Protein AF-A0ABD0Z722-F1 (afdb_monomer_lite)

Foldseek 3Di:
DDPPDPDDDDDDPPDDDPVPDDDDDQDFDAPDPPFQKGKFCWKDKDPDIGCHRIDIDGDDPPDPDDDDDLVVVVVVCVVQVWDDDPPRDTDRPDGPPIDMDTHDDRDDD

pLDDT: mean 88.98, std 9.25, range [50.78, 97.44]

Secondary structure (DSSP, 8-state):
--TT-SS-----SSS--GGG-SSPPPP---SSTTTTEEEE-EEEETTEEESTT-EEEE--TT-SS----HHHHHHHHHHTTPEE-TTS-EE-SS-----EEEE------

Structure (mmCIF, N/CA/C/O backbone):
data_AF-A0ABD0Z722-F1
#
_entry.id   AF-A0ABD0Z722-F1
#
loop_
_atom_site.group_PDB
_atom_site.id
_atom_site.type_symbol
_atom_site.label_atom_id
_atom_site.label_alt_id
_atom_site.label_comp_id
_atom_site.label_asym_id
_atom_site.label_entity_id
_atom_site.label_seq_id
_atom_site.pdbx_PDB_ins_code
_atom_site.Cartn_x
_atom_site.Cartn_y
_atom_site.Cartn_z
_atom_site.occupancy
_atom_site.B_iso_or_equiv
_atom_site.auth_seq_id
_atom_site.auth_comp_id
_atom_site.auth_asym_id
_atom_site.auth_atom_id
_atom_site.pdbx_PDB_model_num
ATOM 1 N N . ARG A 1 1 ? 17.487 2.266 -6.912 1.00 63.28 1 ARG A N 1
ATOM 2 C CA . ARG A 1 1 ? 17.327 1.495 -8.171 1.00 63.28 1 ARG A CA 1
ATOM 3 C C . ARG A 1 1 ? 18.717 1.166 -8.691 1.00 63.28 1 ARG A C 1
ATOM 5 O O . ARG A 1 1 ? 19.545 2.070 -8.689 1.00 63.28 1 ARG A O 1
ATOM 12 N N . ASN A 1 2 ? 18.982 -0.089 -9.052 1.00 71.62 2 ASN A N 1
ATOM 13 C CA . ASN A 1 2 ? 20.295 -0.532 -9.519 1.00 71.62 2 ASN A CA 1
ATOM 14 C C . ASN A 1 2 ? 20.271 -0.681 -11.053 1.00 71.62 2 ASN A C 1
ATOM 16 O O . ASN A 1 2 ? 19.649 -1.616 -11.542 1.00 71.62 2 ASN A O 1
ATOM 20 N N . PRO A 1 3 ? 20.891 0.227 -11.827 1.00 74.31 3 PRO A N 1
ATOM 21 C CA . PRO A 1 3 ? 20.904 0.132 -13.289 1.00 74.31 3 PRO A CA 1
ATOM 22 C C . PRO A 1 3 ? 21.761 -1.030 -13.817 1.00 74.31 3 PRO A C 1
ATOM 24 O O . PRO A 1 3 ? 21.699 -1.328 -15.004 1.00 7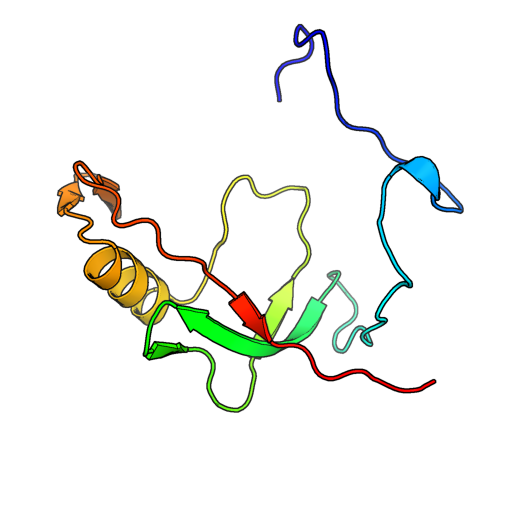4.31 3 PRO A O 1
ATOM 27 N N . SER A 1 4 ? 22.550 -1.676 -12.954 1.00 84.62 4 SER A N 1
ATOM 28 C CA . SER A 1 4 ? 23.401 -2.818 -13.302 1.00 84.62 4 SER A CA 1
ATOM 29 C C . SER A 1 4 ? 22.743 -4.174 -13.024 1.00 84.62 4 SER A C 1
ATOM 31 O O . SER A 1 4 ? 23.387 -5.203 -13.219 1.00 84.62 4 SER A O 1
ATOM 33 N N . ASP A 1 5 ? 21.504 -4.194 -12.521 1.00 84.44 5 ASP A N 1
ATOM 34 C CA . ASP A 1 5 ? 20.779 -5.437 -12.251 1.00 84.44 5 ASP A CA 1
ATOM 35 C C . ASP A 1 5 ? 20.389 -6.108 -13.582 1.00 84.44 5 ASP A C 1
ATOM 37 O O . ASP A 1 5 ? 19.769 -5.452 -14.425 1.00 84.44 5 ASP A O 1
ATOM 41 N N . PRO A 1 6 ? 20.722 -7.394 -13.811 1.00 82.12 6 PRO A N 1
ATOM 42 C CA . PRO A 1 6 ? 20.390 -8.074 -15.065 1.00 82.12 6 PRO A CA 1
ATOM 43 C C . PRO A 1 6 ? 18.878 -8.227 -15.288 1.00 82.12 6 PRO A C 1
ATOM 45 O O . PRO A 1 6 ? 18.454 -8.485 -16.413 1.00 82.12 6 PRO A O 1
ATOM 48 N N . VAL A 1 7 ? 18.065 -8.067 -14.237 1.00 83.44 7 VAL A N 1
ATOM 49 C CA . VAL A 1 7 ? 16.600 -8.091 -14.290 1.00 83.44 7 VAL A CA 1
ATOM 50 C C . VAL A 1 7 ? 16.067 -6.761 -13.755 1.00 83.44 7 VAL A C 1
ATOM 52 O O . VAL A 1 7 ? 16.155 -6.478 -12.563 1.00 83.44 7 VAL A O 1
ATOM 55 N N . GLY A 1 8 ? 15.527 -5.932 -14.650 1.00 87.69 8 GLY A N 1
ATOM 56 C CA . GLY A 1 8 ? 14.924 -4.639 -14.317 1.00 87.69 8 GLY A CA 1
ATOM 57 C C . GLY A 1 8 ? 13.401 -4.691 -14.153 1.00 87.69 8 GLY A C 1
ATOM 58 O O . GLY A 1 8 ? 12.770 -5.734 -14.307 1.00 87.69 8 GLY A O 1
ATOM 59 N N . GLY A 1 9 ? 12.812 -3.527 -13.866 1.00 88.62 9 GLY A N 1
ATOM 60 C CA . GLY A 1 9 ? 11.368 -3.300 -13.983 1.00 88.62 9 GLY A CA 1
ATOM 61 C C . GLY A 1 9 ? 11.000 -2.698 -15.342 1.00 88.62 9 GLY A C 1
ATOM 62 O O . GLY A 1 9 ? 11.854 -2.132 -16.025 1.00 88.62 9 GLY A O 1
ATOM 63 N N . GLU A 1 10 ? 9.723 -2.776 -15.708 1.00 91.69 10 GLU A N 1
ATOM 64 C CA . GLU A 1 10 ? 9.183 -2.237 -16.959 1.00 91.69 10 GLU A CA 1
ATOM 65 C C . GLU A 1 10 ? 8.075 -1.212 -16.681 1.00 91.69 10 GLU A C 1
ATOM 67 O O . GLU A 1 10 ? 7.375 -1.287 -15.670 1.00 91.69 10 GLU A O 1
ATOM 72 N N . ILE A 1 11 ? 7.917 -0.250 -17.590 1.00 94.00 11 ILE A N 1
ATOM 73 C CA . ILE A 1 11 ? 6.747 0.623 -17.662 1.00 94.00 11 ILE A CA 1
ATOM 74 C C . ILE A 1 11 ? 6.138 0.508 -19.059 1.00 94.00 11 ILE A C 1
ATOM 76 O O . ILE A 1 11 ? 6.808 0.767 -20.058 1.00 94.00 11 ILE A O 1
ATOM 80 N N . ILE A 1 12 ? 4.861 0.134 -19.121 1.00 95.75 12 ILE A N 1
ATOM 81 C CA . ILE A 1 12 ? 4.101 0.035 -20.368 1.00 95.75 12 ILE A CA 1
ATOM 82 C C . ILE A 1 12 ? 3.157 1.230 -20.436 1.00 95.75 12 ILE A C 1
ATOM 84 O O . ILE A 1 12 ? 2.291 1.412 -19.581 1.00 95.75 12 ILE A O 1
ATOM 88 N N . PHE A 1 13 ? 3.311 2.055 -21.466 1.00 97.44 13 PHE A N 1
ATOM 89 C CA . PHE A 1 13 ? 2.392 3.156 -21.723 1.00 97.44 13 PHE A CA 1
ATOM 90 C C . PHE A 1 13 ? 1.277 2.693 -22.664 1.00 97.44 13 PHE A C 1
ATOM 92 O O . PHE A 1 13 ? 1.549 2.207 -23.758 1.00 97.44 13 PHE A O 1
ATOM 99 N N . GLY A 1 14 ? 0.019 2.878 -22.252 1.00 97.06 14 GLY A N 1
ATOM 100 C CA . GLY A 1 14 ? -1.158 2.613 -23.090 1.00 97.06 14 GLY A CA 1
ATOM 101 C C . GLY A 1 14 ? -1.735 1.194 -23.017 1.00 97.06 14 GLY A C 1
ATOM 102 O O . GLY A 1 14 ? -2.670 0.901 -23.755 1.00 97.06 14 GLY A O 1
ATOM 103 N N . GLY A 1 15 ? -1.234 0.327 -22.134 1.00 96.12 15 GLY A N 1
ATOM 104 C CA . GLY A 1 15 ? -1.746 -1.037 -21.989 1.00 96.12 15 GLY A CA 1
ATOM 105 C C . GLY A 1 15 ? -1.138 -1.797 -20.814 1.00 96.12 15 GLY A C 1
ATOM 106 O O . GLY A 1 15 ? -0.525 -1.203 -19.928 1.00 96.12 15 GLY A O 1
ATOM 107 N N . SER A 1 16 ? -1.317 -3.115 -20.827 1.00 96.62 16 SER A N 1
ATOM 108 C CA . SER A 1 16 ? -0.695 -4.075 -19.913 1.00 96.62 16 SER A CA 1
ATOM 109 C C . SER A 1 16 ? -0.222 -5.302 -20.696 1.00 96.62 16 SER A C 1
ATOM 111 O O . SER A 1 16 ? -0.701 -5.550 -21.803 1.00 96.62 16 SER A O 1
ATOM 113 N N . ASP A 1 17 ? 0.712 -6.060 -20.124 1.00 96.25 17 ASP A N 1
ATOM 114 C CA . ASP A 1 17 ? 1.177 -7.341 -20.663 1.00 96.25 17 ASP A CA 1
ATOM 115 C C . ASP A 1 17 ? 0.494 -8.498 -19.900 1.00 96.25 17 ASP A C 1
ATOM 117 O O . ASP A 1 17 ? 0.775 -8.671 -18.707 1.00 96.25 17 ASP A O 1
ATOM 121 N N . PRO A 1 18 ? -0.418 -9.267 -20.535 1.00 96.25 18 PRO A N 1
ATOM 122 C CA . PRO A 1 18 ? -1.090 -10.419 -19.927 1.00 96.25 18 PRO A CA 1
ATOM 123 C C . PRO A 1 18 ? -0.154 -11.503 -19.395 1.00 96.25 18 PRO A C 1
ATOM 125 O O . PRO A 1 18 ? -0.532 -12.217 -18.471 1.00 96.25 18 PRO A O 1
ATOM 128 N N . ASP A 1 19 ? 1.079 -11.589 -19.897 1.00 96.38 19 ASP A N 1
ATOM 129 C CA . ASP A 1 19 ? 2.057 -12.568 -19.419 1.00 96.38 19 ASP A CA 1
ATOM 130 C C . ASP A 1 19 ? 2.653 -12.184 -18.046 1.00 96.38 19 ASP A C 1
ATOM 132 O O . ASP A 1 19 ? 3.421 -12.949 -17.455 1.00 96.38 19 ASP A O 1
ATOM 136 N N . LYS A 1 20 ? 2.321 -10.994 -17.513 1.00 94.88 20 LYS A N 1
ATOM 137 C CA . LYS A 1 20 ? 2.840 -10.459 -16.237 1.00 94.88 20 LYS A CA 1
ATOM 138 C C . LYS A 1 20 ? 1.854 -10.520 -15.072 1.00 94.88 20 LYS A C 1
ATOM 140 O O . LYS A 1 20 ? 2.196 -10.060 -13.982 1.00 94.88 20 LYS A O 1
ATOM 145 N N . TYR A 1 21 ? 0.654 -11.065 -15.261 1.00 94.81 21 TYR A N 1
ATOM 146 C CA . TYR A 1 21 ? -0.332 -11.208 -14.190 1.00 94.81 21 TYR A CA 1
ATOM 147 C C . TYR A 1 21 ? -1.158 -12.489 -14.325 1.00 94.81 21 TYR A C 1
ATOM 149 O O . TYR A 1 21 ? -1.178 -13.142 -15.362 1.00 94.81 21 TYR A O 1
ATOM 157 N N . VAL A 1 22 ? -1.826 -12.867 -13.235 1.00 96.25 22 VAL A N 1
ATOM 158 C CA . VAL A 1 22 ? -2.733 -14.019 -13.182 1.00 96.25 22 VAL A CA 1
ATOM 159 C C . VAL A 1 22 ? -4.128 -13.518 -12.835 1.00 96.25 22 VAL A C 1
ATOM 161 O O . VAL A 1 22 ? -4.282 -12.730 -11.903 1.00 96.25 22 VAL A O 1
ATOM 164 N N . GLY A 1 23 ? -5.137 -14.018 -13.548 1.00 94.19 23 GLY A N 1
ATOM 165 C CA . GLY A 1 23 ? -6.532 -13.621 -13.359 1.00 94.19 23 GLY A CA 1
ATOM 166 C C . GLY A 1 23 ? -6.863 -12.261 -13.976 1.00 94.19 23 GLY A C 1
ATOM 167 O O . GLY A 1 23 ? -6.070 -11.689 -14.722 1.00 94.19 23 GLY A O 1
ATOM 168 N N . ASP A 1 24 ? -8.057 -11.764 -13.666 1.00 93.00 24 ASP A N 1
ATOM 169 C CA . ASP A 1 24 ? -8.556 -10.489 -14.176 1.00 93.00 24 ASP A CA 1
ATOM 170 C C . ASP A 1 24 ? -8.199 -9.320 -13.250 1.00 93.00 24 ASP A C 1
ATOM 172 O O . ASP A 1 24 ? -7.997 -9.472 -12.041 1.00 93.00 24 ASP A O 1
ATOM 176 N N . PHE A 1 25 ? -8.172 -8.111 -13.811 1.00 91.94 25 PHE A N 1
ATOM 177 C CA . PHE A 1 25 ? -7.977 -6.899 -13.022 1.00 91.94 25 PHE A CA 1
ATOM 178 C C . PHE A 1 25 ? -9.208 -6.566 -12.179 1.00 91.94 25 PHE A C 1
ATOM 180 O O . PHE A 1 25 ? -10.312 -6.377 -12.690 1.00 91.94 25 PHE A O 1
ATOM 187 N N . THR A 1 26 ? -8.975 -6.388 -10.879 1.00 90.88 26 THR A N 1
ATOM 188 C CA . THR A 1 26 ? -9.922 -5.726 -9.979 1.00 90.88 26 THR A CA 1
ATOM 189 C C . THR A 1 26 ? -9.687 -4.222 -10.049 1.00 90.88 26 THR A C 1
ATOM 191 O O . THR A 1 26 ? -8.585 -3.746 -9.780 1.00 90.88 26 THR A O 1
ATOM 194 N N . TYR A 1 27 ? -10.717 -3.468 -10.428 1.00 91.31 27 TYR A N 1
ATOM 195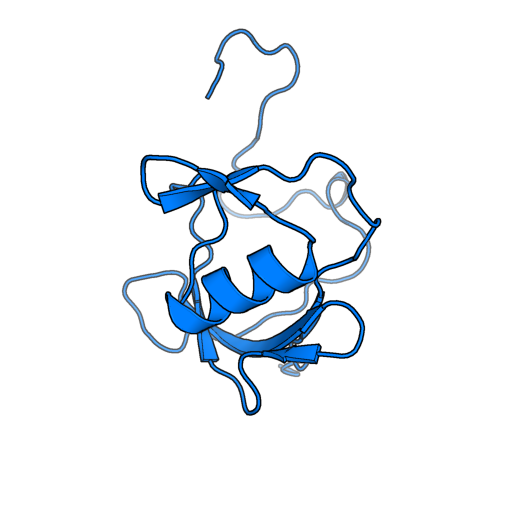 C CA . TYR A 1 27 ? -10.642 -2.013 -10.529 1.00 91.31 27 TYR A CA 1
ATOM 196 C C . TYR A 1 27 ? -11.215 -1.353 -9.281 1.00 91.31 27 TYR A C 1
ATOM 198 O O . TYR A 1 27 ? -12.249 -1.778 -8.775 1.00 91.31 27 TYR A O 1
ATOM 206 N N . VAL A 1 28 ? -10.566 -0.273 -8.848 1.00 92.44 28 VAL A N 1
ATOM 207 C CA . VAL A 1 28 ? -11.016 0.596 -7.756 1.00 92.44 28 VAL A CA 1
ATOM 208 C C . VAL A 1 28 ? -11.053 2.045 -8.241 1.00 92.44 28 VAL A C 1
ATOM 210 O O . VAL A 1 28 ? -10.204 2.439 -9.051 1.00 92.44 28 VAL A O 1
ATOM 213 N N . PRO A 1 29 ? -12.042 2.848 -7.816 1.00 94.12 29 PRO A N 1
ATOM 214 C CA . PRO A 1 29 ? -12.119 4.241 -8.221 1.00 94.12 29 PRO A CA 1
ATOM 215 C C . PRO A 1 29 ? -11.034 5.072 -7.532 1.00 94.12 29 PRO A C 1
ATOM 217 O O . PRO A 1 29 ? -10.734 4.876 -6.358 1.00 94.12 29 PRO A O 1
ATOM 220 N N . VAL A 1 30 ? -10.507 6.062 -8.254 1.00 94.88 30 VAL A N 1
ATOM 221 C CA . VAL A 1 30 ? -9.718 7.136 -7.643 1.00 94.88 30 VAL A CA 1
ATOM 222 C C . VAL A 1 30 ? -10.682 8.116 -6.975 1.00 94.88 30 VA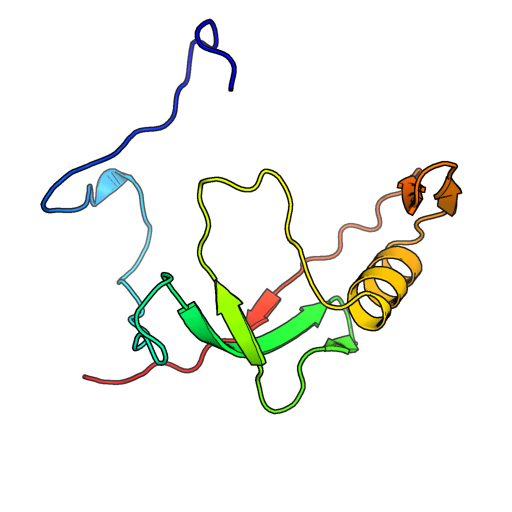L A C 1
ATOM 224 O O . VAL A 1 30 ? -11.458 8.778 -7.668 1.00 94.88 30 VAL A O 1
ATOM 227 N N . ASP A 1 31 ? -10.639 8.217 -5.650 1.00 92.94 31 ASP A N 1
ATOM 228 C CA . ASP A 1 31 ? -11.523 9.090 -4.858 1.00 92.94 31 ASP A CA 1
ATOM 229 C C . ASP A 1 31 ? -11.050 10.549 -4.822 1.00 92.94 31 ASP A C 1
ATOM 231 O O . ASP A 1 31 ? -11.867 11.473 -4.873 1.00 92.94 31 ASP A O 1
ATOM 235 N N . LYS A 1 32 ? -9.733 10.777 -4.805 1.00 93.94 32 LYS A N 1
ATOM 236 C CA . LYS A 1 32 ? -9.125 12.107 -4.773 1.00 93.94 32 LYS A CA 1
ATOM 237 C C . LYS A 1 32 ? -8.056 12.267 -5.847 1.00 93.94 32 LYS A C 1
ATOM 239 O O . LYS A 1 32 ? -6.945 11.750 -5.763 1.00 93.94 32 LYS A O 1
ATOM 244 N N . LYS A 1 33 ? -8.373 13.091 -6.848 1.00 92.56 33 LYS A N 1
ATOM 245 C CA . LYS A 1 33 ? -7.441 13.440 -7.928 1.00 92.56 33 LYS A CA 1
ATOM 246 C C . LYS A 1 33 ? -6.254 14.243 -7.386 1.00 92.56 33 LYS A C 1
ATOM 248 O O . LYS A 1 33 ? -6.435 15.248 -6.702 1.00 92.56 33 LYS A O 1
ATOM 253 N N . GLY A 1 34 ? -5.050 13.804 -7.739 1.00 94.06 34 GLY A N 1
ATOM 254 C CA . GLY A 1 34 ? -3.771 14.392 -7.327 1.00 94.06 34 GLY A CA 1
ATOM 255 C C . GLY A 1 34 ? -2.717 13.310 -7.103 1.00 94.06 34 GLY A C 1
ATOM 256 O O . GLY A 1 34 ? -1.584 13.457 -7.546 1.00 94.06 34 GLY A O 1
ATOM 257 N N . TYR A 1 35 ? -3.142 12.188 -6.524 1.00 94.31 35 TYR A N 1
ATOM 258 C CA . TYR A 1 35 ? -2.382 10.945 -6.426 1.00 94.31 35 TYR A CA 1
ATOM 259 C C . TYR A 1 35 ? -3.190 9.795 -7.036 1.00 94.31 35 TYR A C 1
ATOM 261 O O . TYR A 1 35 ? -4.388 9.939 -7.290 1.00 94.31 35 TYR A O 1
ATOM 269 N N . TRP A 1 36 ? -2.552 8.639 -7.230 1.00 96.25 36 TRP A N 1
ATOM 270 C CA . TRP A 1 36 ? -3.250 7.363 -7.424 1.00 96.25 36 TRP A CA 1
ATOM 271 C C . TRP A 1 36 ? -3.803 6.875 -6.080 1.00 96.25 36 TRP A C 1
ATOM 273 O O . TRP A 1 36 ? -3.371 5.849 -5.555 1.00 96.25 36 TRP A O 1
ATOM 283 N N . GLN A 1 37 ? -4.684 7.690 -5.496 1.00 97.06 37 GLN A N 1
ATOM 284 C CA . GLN A 1 37 ? -5.323 7.459 -4.207 1.00 97.06 37 GLN A CA 1
ATOM 285 C C . GLN A 1 37 ? -6.627 6.687 -4.398 1.00 97.06 37 GLN A C 1
ATOM 287 O O . GLN A 1 37 ? -7.373 6.975 -5.336 1.00 97.06 37 GLN A O 1
ATOM 292 N N . PHE A 1 38 ? -6.882 5.717 -3.530 1.00 95.31 38 PHE A N 1
ATOM 293 C CA . PHE A 1 38 ? -8.103 4.924 -3.523 1.00 95.31 38 PHE A CA 1
ATOM 294 C C . PHE A 1 38 ? -8.445 4.457 -2.106 1.00 95.31 38 PHE A C 1
ATOM 296 O O . PHE A 1 38 ? -7.563 4.238 -1.268 1.00 95.31 38 PHE A O 1
ATOM 303 N N . ARG A 1 39 ? -9.737 4.230 -1.870 1.00 94.69 39 ARG A N 1
ATOM 304 C CA . ARG A 1 39 ? -10.243 3.631 -0.641 1.00 94.69 39 ARG A CA 1
ATOM 305 C C . ARG A 1 39 ? -9.965 2.130 -0.597 1.00 94.69 39 ARG A C 1
ATOM 307 O O . ARG A 1 39 ? -10.460 1.372 -1.432 1.00 94.69 39 ARG A O 1
ATOM 314 N N . MET A 1 40 ? -9.242 1.717 0.436 1.00 94.50 40 MET A N 1
ATOM 315 C CA . MET A 1 40 ? -9.028 0.331 0.840 1.00 94.50 40 MET A CA 1
ATOM 316 C C . MET A 1 40 ? -9.982 -0.026 1.986 1.00 94.50 40 MET A C 1
ATOM 318 O O . MET A 1 40 ? -10.253 0.816 2.841 1.00 94.50 40 MET A O 1
ATOM 322 N N . ASP A 1 41 ? -10.465 -1.267 2.047 1.00 94.12 41 ASP A N 1
ATOM 323 C CA . ASP A 1 41 ? -11.448 -1.678 3.064 1.00 94.12 41 ASP A CA 1
ATOM 324 C C . ASP A 1 41 ? -10.819 -2.047 4.410 1.00 94.12 41 ASP A C 1
ATOM 326 O O . ASP A 1 41 ? -11.503 -2.081 5.433 1.00 94.12 41 ASP A O 1
ATOM 330 N N . GLY A 1 42 ? -9.522 -2.355 4.412 1.00 94.12 42 GLY A N 1
ATOM 331 C CA . GLY A 1 42 ? -8.798 -2.756 5.610 1.00 94.12 42 GLY A CA 1
ATOM 332 C C . GLY A 1 42 ? -7.469 -3.438 5.314 1.00 94.12 42 GLY A C 1
ATOM 333 O O . GLY A 1 42 ? -7.114 -3.711 4.166 1.00 94.12 42 GLY A O 1
ATOM 334 N N . LEU A 1 43 ? -6.735 -3.728 6.382 1.00 94.00 43 LEU A N 1
ATOM 335 C CA . LEU A 1 43 ? -5.457 -4.428 6.348 1.00 94.00 43 LEU A CA 1
ATOM 336 C C . LEU A 1 43 ? -5.454 -5.503 7.429 1.00 94.00 43 LEU A C 1
ATOM 338 O O . LEU A 1 43 ? -5.777 -5.236 8.581 1.00 94.00 43 LEU A O 1
ATOM 342 N N . ASN A 1 44 ? -5.085 -6.728 7.076 1.00 92.38 44 ASN A N 1
ATOM 343 C CA . ASN A 1 44 ? -5.077 -7.858 7.994 1.00 92.38 44 ASN A CA 1
ATOM 344 C C . ASN A 1 44 ? -3.673 -8.437 8.114 1.00 92.38 44 ASN A C 1
ATOM 346 O O . ASN A 1 44 ? -3.008 -8.698 7.113 1.00 92.38 44 ASN A O 1
ATOM 350 N N . ILE A 1 45 ? -3.247 -8.681 9.347 1.00 90.81 45 ILE A N 1
ATOM 351 C CA . ILE A 1 45 ? -2.008 -9.385 9.662 1.00 90.81 45 ILE A CA 1
ATOM 352 C C . ILE A 1 45 ? -2.281 -10.351 10.812 1.00 90.81 45 ILE A C 1
ATOM 354 O O . ILE A 1 45 ? -2.717 -9.958 11.897 1.00 90.81 45 ILE A O 1
ATOM 358 N N . GLN A 1 46 ? -2.052 -11.641 10.562 1.00 84.31 46 GLN A N 1
ATOM 359 C CA . GLN A 1 46 ? -2.464 -12.725 11.460 1.00 84.31 46 GLN A CA 1
ATOM 360 C C . GLN A 1 46 ? -3.953 -12.606 11.858 1.00 84.31 46 GLN A C 1
ATOM 362 O O . GLN A 1 46 ? -4.834 -12.702 11.009 1.00 84.31 46 GLN A O 1
ATOM 367 N N . THR A 1 47 ? -4.236 -12.403 13.147 1.00 85.06 47 THR A N 1
ATOM 368 C CA . THR A 1 47 ? -5.580 -12.272 13.725 1.00 85.06 47 THR A CA 1
ATOM 369 C C . THR A 1 47 ? -5.995 -10.820 13.965 1.00 85.06 47 THR A C 1
ATOM 371 O O . THR A 1 47 ? -7.067 -10.581 14.522 1.00 85.06 47 THR A O 1
ATOM 374 N N . LYS A 1 48 ? -5.162 -9.841 13.584 1.00 91.25 48 LYS A N 1
ATOM 375 C CA . LYS A 1 48 ? -5.454 -8.419 13.769 1.00 91.25 48 LYS A CA 1
ATOM 376 C C . LYS A 1 48 ? -5.837 -7.742 12.462 1.00 91.25 48 LYS A C 1
ATOM 378 O O . LYS A 1 48 ? -5.181 -7.910 11.435 1.00 91.25 48 LYS A O 1
ATOM 383 N N . THR A 1 49 ? -6.866 -6.914 12.569 1.00 93.00 49 THR A N 1
ATOM 384 C CA . THR A 1 49 ? -7.345 -6.032 11.510 1.00 93.00 49 THR A CA 1
ATOM 385 C C . THR A 1 49 ? -7.003 -4.591 11.865 1.00 93.00 49 THR A C 1
ATOM 387 O O . THR A 1 49 ? -7.282 -4.122 12.969 1.00 93.00 49 THR A O 1
ATOM 390 N N . PHE A 1 50 ? -6.418 -3.907 10.899 1.00 93.44 50 PHE A N 1
ATOM 391 C CA . PHE A 1 50 ? -6.078 -2.494 10.872 1.00 93.44 50 PHE A CA 1
ATOM 392 C C . PHE A 1 50 ? -6.948 -1.799 9.835 1.00 93.44 50 PHE A C 1
ATOM 394 O O . PHE A 1 50 ? -7.500 -2.467 8.953 1.00 93.44 50 PHE A O 1
ATOM 401 N N . CYS A 1 51 ? -7.073 -0.471 9.930 1.00 91.69 51 CYS A N 1
ATOM 402 C CA . CYS A 1 51 ? -7.912 0.283 8.998 1.00 91.69 51 CYS A CA 1
ATOM 403 C C . CYS A 1 51 ? -9.343 -0.312 8.935 1.00 91.69 51 CYS A C 1
ATOM 405 O O . CYS A 1 51 ? -9.949 -0.480 7.881 1.00 91.69 51 CYS A O 1
ATOM 407 N N . LYS A 1 52 ? -9.880 -0.706 10.102 1.00 86.50 52 LYS A N 1
ATOM 408 C CA . LYS A 1 52 ? -11.238 -1.251 10.199 1.00 86.50 52 LYS A CA 1
ATOM 409 C C . LYS A 1 52 ? -12.216 -0.166 9.749 1.00 86.50 52 LYS A C 1
ATOM 411 O O . LYS A 1 52 ? -12.105 0.968 10.200 1.00 86.50 52 LYS A O 1
ATOM 416 N N . ASP A 1 53 ? -13.137 -0.535 8.864 1.00 89.06 53 ASP A N 1
ATOM 417 C CA . ASP A 1 53 ? -14.086 0.356 8.176 1.00 89.06 53 ASP A CA 1
ATOM 418 C C . ASP A 1 53 ? -13.493 1.140 6.990 1.00 89.06 53 ASP A C 1
ATOM 420 O O . ASP A 1 53 ? -14.206 1.904 6.336 1.00 89.06 53 ASP A O 1
ATOM 424 N N . GLY A 1 54 ? -12.230 0.889 6.648 1.00 92.50 54 GLY A N 1
ATOM 425 C CA . GLY A 1 54 ? -11.554 1.391 5.460 1.00 92.50 54 GLY A CA 1
ATOM 426 C C . GLY A 1 54 ? -10.799 2.707 5.649 1.00 92.50 54 GLY A C 1
ATOM 427 O O . GLY A 1 54 ? -11.084 3.511 6.536 1.00 92.50 54 GLY A O 1
ATOM 428 N N . CYS A 1 55 ? -9.825 2.933 4.776 1.00 95.12 55 CYS A N 1
ATOM 429 C CA . CYS A 1 55 ? -8.896 4.060 4.806 1.00 95.12 55 CYS A CA 1
ATOM 430 C C . CYS A 1 55 ? -8.391 4.383 3.398 1.00 95.12 55 CYS A C 1
ATOM 432 O O . CYS A 1 55 ? -8.601 3.631 2.448 1.00 95.12 55 CYS A O 1
ATOM 434 N N . GLU A 1 56 ? -7.714 5.519 3.277 1.00 95.19 56 GLU A N 1
ATOM 435 C CA . GLU A 1 56 ? -7.107 5.968 2.028 1.00 95.19 56 GLU A CA 1
ATOM 436 C C . GLU A 1 56 ? -5.732 5.321 1.841 1.00 95.19 56 GLU A C 1
ATOM 438 O O . GLU A 1 56 ? -4.901 5.335 2.752 1.00 95.19 56 GLU A O 1
ATOM 443 N N . ALA A 1 57 ? -5.476 4.799 0.646 1.00 95.62 57 ALA A N 1
ATOM 444 C CA . ALA A 1 57 ? -4.189 4.255 0.235 1.00 95.62 57 ALA A CA 1
ATOM 445 C C . ALA A 1 57 ? -3.721 4.929 -1.058 1.00 95.62 57 ALA A C 1
ATOM 447 O O . ALA A 1 57 ? -4.532 5.412 -1.845 1.00 95.62 57 ALA A O 1
ATOM 448 N N . ILE A 1 58 ? -2.406 4.969 -1.286 1.00 96.81 58 ILE A N 1
ATOM 449 C CA . ILE A 1 58 ? -1.810 5.518 -2.510 1.00 96.81 58 ILE A CA 1
ATOM 450 C C . ILE A 1 58 ? -0.909 4.458 -3.142 1.00 96.81 58 ILE A C 1
ATOM 452 O O . ILE A 1 58 ? -0.021 3.920 -2.482 1.00 96.81 58 ILE A O 1
ATOM 456 N N . ALA A 1 59 ? -1.097 4.200 -4.436 1.00 95.69 59 ALA A N 1
ATOM 457 C CA . ALA A 1 59 ? -0.147 3.423 -5.229 1.00 95.69 59 ALA A CA 1
ATOM 458 C C . ALA A 1 59 ? 1.021 4.323 -5.678 1.00 95.69 59 ALA A C 1
ATOM 460 O O . ALA A 1 59 ? 0.914 5.049 -6.669 1.00 95.69 59 ALA A O 1
ATOM 461 N N . ASP A 1 60 ? 2.136 4.291 -4.941 1.00 96.06 60 ASP A N 1
ATOM 462 C CA . ASP A 1 60 ? 3.288 5.177 -5.156 1.00 96.06 60 ASP A CA 1
ATOM 463 C C . ASP A 1 60 ? 4.570 4.417 -5.540 1.00 96.06 60 ASP A C 1
ATOM 465 O O . ASP A 1 60 ? 5.316 3.924 -4.697 1.00 96.06 60 ASP A O 1
ATOM 469 N N . THR A 1 61 ? 4.876 4.383 -6.840 1.00 94.31 61 THR A N 1
ATOM 470 C CA . THR A 1 61 ? 6.120 3.784 -7.374 1.00 94.31 61 THR A CA 1
ATOM 471 C C . THR A 1 61 ? 7.406 4.544 -6.993 1.00 94.31 61 THR A C 1
ATOM 473 O O . THR A 1 61 ? 8.513 4.085 -7.310 1.00 94.31 61 THR A O 1
ATOM 476 N N . GLY A 1 62 ? 7.273 5.722 -6.369 1.00 92.94 62 GLY A N 1
ATOM 477 C CA . GLY A 1 62 ? 8.365 6.567 -5.891 1.00 92.94 62 GLY A CA 1
ATOM 478 C C . GLY A 1 62 ? 8.843 6.241 -4.473 1.00 92.94 62 GLY A C 1
ATOM 479 O O . GLY A 1 62 ? 9.951 6.642 -4.113 1.00 92.94 62 GLY A O 1
ATOM 480 N N . THR A 1 63 ? 8.065 5.483 -3.695 1.00 93.12 63 THR A N 1
ATOM 481 C CA . THR A 1 63 ? 8.392 5.113 -2.313 1.00 93.12 63 THR A CA 1
ATOM 482 C C . THR A 1 63 ? 8.891 3.665 -2.234 1.00 93.12 63 THR A C 1
ATOM 484 O O . THR A 1 63 ? 8.298 2.752 -2.801 1.00 93.12 63 THR A O 1
ATOM 487 N N . SER A 1 64 ? 10.002 3.436 -1.523 1.00 91.19 64 SER A N 1
ATOM 488 C CA . SER A 1 64 ? 10.624 2.104 -1.402 1.00 91.19 64 SER A CA 1
ATOM 489 C C . SER A 1 64 ? 9.920 1.160 -0.418 1.00 91.19 64 SER A C 1
ATOM 491 O O . SER A 1 64 ? 10.057 -0.053 -0.543 1.00 91.19 64 SER A O 1
ATOM 493 N N . LEU A 1 65 ? 9.233 1.704 0.592 1.00 93.19 65 LEU A N 1
ATOM 494 C CA . LEU A 1 65 ? 8.595 0.963 1.688 1.00 93.19 65 LEU A CA 1
ATOM 495 C C . LEU A 1 65 ? 7.077 1.187 1.697 1.00 93.19 65 LEU A C 1
ATOM 497 O O . LEU A 1 65 ? 6.577 2.147 1.119 1.00 93.19 65 LEU A O 1
ATOM 501 N N . ILE A 1 66 ? 6.344 0.342 2.422 1.00 93.25 66 ILE A N 1
ATOM 502 C CA . ILE A 1 66 ? 4.947 0.630 2.766 1.00 93.25 66 ILE A CA 1
ATOM 503 C C . ILE A 1 66 ? 4.945 1.630 3.924 1.00 93.25 66 ILE A C 1
ATOM 505 O O . ILE A 1 66 ? 5.514 1.361 4.982 1.00 93.25 66 ILE A O 1
ATOM 509 N N . ALA A 1 67 ? 4.306 2.779 3.719 1.00 93.12 67 ALA A N 1
ATOM 510 C CA . ALA A 1 67 ? 4.137 3.811 4.734 1.00 93.12 67 ALA A CA 1
ATOM 511 C C . ALA A 1 67 ? 2.692 3.837 5.247 1.00 93.12 67 ALA A C 1
ATOM 513 O O . ALA A 1 67 ? 1.754 3.552 4.505 1.00 93.12 67 ALA A O 1
ATOM 514 N N . GLY A 1 68 ? 2.513 4.208 6.513 1.00 93.62 68 GLY A N 1
ATOM 515 C CA . GLY A 1 68 ? 1.201 4.301 7.146 1.00 93.62 68 GLY A CA 1
ATOM 516 C C . GLY A 1 68 ? 1.232 5.130 8.432 1.00 93.62 68 GLY A C 1
ATOM 517 O O . GLY A 1 68 ? 2.291 5.642 8.810 1.00 93.62 68 GLY A O 1
ATOM 518 N N . PRO A 1 69 ? 0.082 5.280 9.112 1.00 93.31 69 PRO A N 1
ATOM 519 C CA . PRO A 1 69 ? -0.006 5.990 10.384 1.00 93.31 69 PRO A CA 1
ATOM 520 C C . PRO A 1 69 ? 0.950 5.410 11.433 1.00 93.31 69 PRO A C 1
ATOM 522 O O . PRO A 1 69 ? 1.081 4.193 11.557 1.00 93.31 69 PRO A O 1
ATOM 525 N N . ILE A 1 70 ? 1.592 6.288 12.212 1.00 91.69 70 ILE A N 1
ATOM 526 C CA . ILE A 1 70 ? 2.643 5.922 13.180 1.00 91.69 70 ILE A CA 1
ATOM 527 C C . ILE A 1 70 ? 2.177 4.818 14.138 1.00 91.69 70 ILE A C 1
ATOM 529 O O . ILE A 1 70 ? 2.905 3.848 14.349 1.00 91.69 70 ILE A O 1
ATOM 533 N N . ASP A 1 71 ? 0.966 4.940 14.684 1.00 92.06 71 ASP A N 1
ATOM 534 C CA . ASP A 1 71 ? 0.438 3.989 15.667 1.00 92.06 71 ASP A CA 1
ATOM 535 C C . ASP A 1 71 ? 0.182 2.601 15.059 1.00 92.06 71 ASP A C 1
ATOM 537 O O . ASP A 1 71 ? 0.487 1.581 15.682 1.00 92.06 71 ASP A O 1
ATOM 541 N N . GLU A 1 72 ? -0.314 2.547 13.819 1.00 92.25 72 GLU A N 1
ATOM 542 C CA . GLU A 1 72 ? -0.544 1.287 13.107 1.00 92.25 72 GLU A CA 1
ATOM 543 C C . GLU A 1 72 ? 0.780 0.623 12.721 1.00 92.25 72 GLU A C 1
ATOM 545 O O . GLU A 1 72 ? 0.978 -0.556 13.008 1.00 92.25 72 GLU A O 1
ATOM 550 N N . VAL A 1 73 ? 1.725 1.383 12.156 1.00 92.44 73 VAL A N 1
ATOM 551 C CA . VAL A 1 73 ? 3.059 0.879 11.784 1.00 92.44 73 VAL A CA 1
ATOM 552 C C . VAL A 1 73 ? 3.809 0.361 13.009 1.00 92.44 73 VAL A C 1
ATOM 554 O O . VAL A 1 73 ? 4.435 -0.699 12.951 1.00 92.44 73 VAL A O 1
ATOM 557 N N . LYS A 1 74 ? 3.725 1.066 14.142 1.00 92.12 74 LYS A N 1
ATOM 558 C CA . LYS A 1 74 ? 4.299 0.605 15.408 1.00 92.12 74 LYS A CA 1
ATOM 559 C C . LYS A 1 74 ? 3.676 -0.721 15.844 1.00 92.12 74 LYS A C 1
ATOM 561 O O . LYS A 1 74 ? 4.408 -1.669 16.115 1.00 92.12 74 LYS A O 1
ATOM 566 N N . SER A 1 75 ? 2.346 -0.811 15.854 1.00 92.19 75 SER A N 1
ATOM 567 C CA . SER A 1 75 ? 1.656 -2.039 16.255 1.00 92.19 75 SER A CA 1
ATOM 568 C C . SER A 1 75 ? 1.965 -3.215 15.320 1.00 92.19 75 SER A C 1
ATOM 570 O O . SER A 1 75 ? 2.143 -4.337 15.790 1.00 92.19 75 SER A O 1
ATOM 572 N N . ILE A 1 76 ? 2.083 -2.970 14.012 1.00 91.75 76 ILE A N 1
ATOM 573 C CA . ILE A 1 76 ? 2.482 -3.981 13.024 1.00 91.75 76 ILE A CA 1
ATOM 574 C C . ILE A 1 76 ? 3.906 -4.474 13.300 1.00 91.75 76 ILE A C 1
ATOM 576 O O . ILE A 1 76 ? 4.126 -5.682 13.361 1.00 91.75 76 ILE A O 1
ATOM 580 N N . ASN A 1 77 ? 4.866 -3.574 13.520 1.00 91.44 77 ASN A N 1
ATOM 581 C CA . ASN A 1 77 ? 6.242 -3.970 13.827 1.00 91.44 77 ASN A CA 1
ATOM 582 C C . ASN A 1 77 ? 6.334 -4.781 15.127 1.00 91.44 77 ASN A C 1
ATOM 584 O O . ASN A 1 77 ? 7.037 -5.788 15.168 1.00 91.44 77 ASN A O 1
ATOM 588 N N . GLU A 1 78 ? 5.581 -4.409 16.164 1.00 89.69 78 GLU A N 1
ATOM 589 C CA . GLU A 1 78 ? 5.494 -5.181 17.410 1.00 89.69 78 GLU A CA 1
ATOM 590 C C . GLU A 1 78 ? 4.915 -6.589 17.176 1.00 89.69 78 GLU A C 1
ATOM 592 O O . GLU A 1 78 ? 5.449 -7.570 17.693 1.00 89.69 78 GLU A O 1
ATOM 597 N N . LEU A 1 79 ? 3.871 -6.724 16.347 1.00 89.88 79 LEU A N 1
ATOM 598 C CA . LEU A 1 79 ? 3.282 -8.026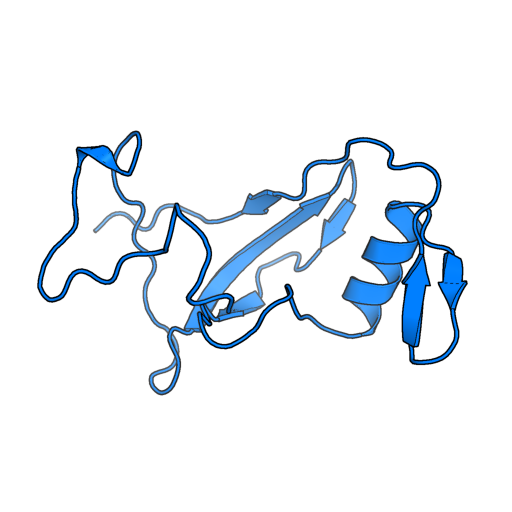 15.984 1.00 89.88 79 LEU A CA 1
ATOM 599 C C . LEU A 1 79 ? 4.236 -8.933 15.212 1.00 89.88 79 LEU A C 1
ATOM 601 O O . LEU A 1 79 ? 4.154 -10.158 15.321 1.00 89.88 79 LEU A O 1
ATOM 605 N N . LEU A 1 80 ? 5.123 -8.335 14.424 1.00 89.50 80 LEU A N 1
ATOM 606 C CA . LEU A 1 80 ? 6.163 -9.044 13.690 1.00 89.50 80 LEU A CA 1
ATOM 607 C C . LEU A 1 80 ? 7.344 -9.453 14.585 1.00 89.50 80 LEU A C 1
ATOM 609 O O . LEU A 1 80 ? 8.245 -10.137 14.108 1.00 89.50 80 LEU A O 1
ATOM 613 N N . GLY A 1 81 ? 7.347 -9.070 15.869 1.00 89.81 81 GLY A N 1
ATOM 614 C CA . GLY A 1 81 ? 8.473 -9.300 16.777 1.00 89.81 81 GLY A CA 1
ATOM 615 C C . GLY A 1 81 ? 9.650 -8.355 16.517 1.00 89.81 81 GLY A C 1
ATOM 616 O O . GLY A 1 81 ? 10.798 -8.699 16.799 1.00 89.81 81 GLY A O 1
ATOM 617 N N . GLY A 1 82 ? 9.379 -7.179 15.947 1.00 91.69 82 GLY A N 1
ATOM 618 C CA . GLY A 1 82 ? 10.375 -6.153 15.686 1.00 91.69 82 GLY A CA 1
ATOM 619 C C . GLY A 1 82 ? 10.911 -5.536 16.973 1.00 91.69 82 GLY A C 1
ATOM 620 O O . GLY A 1 82 ? 10.158 -5.099 17.840 1.00 91.69 82 GLY A O 1
ATOM 621 N N . THR A 1 83 ? 12.233 -5.459 17.072 1.00 92.25 83 THR A N 1
ATOM 622 C CA . THR A 1 83 ? 12.936 -4.728 18.127 1.00 92.25 83 THR A CA 1
ATOM 623 C C . THR A 1 83 ? 13.250 -3.322 17.625 1.00 92.25 83 THR A C 1
ATOM 625 O O . THR A 1 83 ? 13.899 -3.207 16.583 1.00 92.25 83 THR A O 1
ATOM 628 N N . PRO A 1 84 ? 12.823 -2.251 18.316 1.00 91.81 84 PRO A N 1
ATOM 629 C CA . PRO A 1 84 ? 13.143 -0.896 17.890 1.00 91.81 84 PRO A CA 1
ATOM 630 C C . PRO A 1 84 ? 14.655 -0.658 17.946 1.00 91.81 84 PRO A C 1
ATOM 632 O O . PRO A 1 84 ? 15.326 -1.053 18.902 1.00 91.81 84 PRO A O 1
ATOM 635 N N . ILE A 1 85 ? 15.179 0.022 16.932 1.00 92.06 85 ILE A N 1
ATOM 636 C CA . ILE A 1 85 ? 16.571 0.469 16.861 1.00 92.06 85 ILE A CA 1
ATOM 637 C C . ILE A 1 85 ? 16.631 1.996 16.706 1.00 92.06 85 ILE A C 1
ATOM 639 O O . ILE A 1 85 ? 15.613 2.689 16.617 1.00 92.06 85 ILE A O 1
ATOM 643 N N . VAL A 1 86 ? 17.842 2.552 16.735 1.00 90.12 86 VAL A N 1
ATOM 644 C CA . VAL A 1 86 ? 18.058 3.997 16.583 1.00 90.12 86 VAL A CA 1
ATOM 645 C C . VAL A 1 86 ? 17.538 4.459 15.218 1.00 90.12 86 VAL A C 1
ATOM 647 O O . VAL A 1 86 ? 17.722 3.771 14.223 1.00 90.12 86 VAL A O 1
ATOM 650 N N . GLY A 1 87 ? 16.902 5.631 15.170 1.00 82.62 87 GLY A N 1
ATOM 651 C CA . GLY A 1 87 ? 16.383 6.209 13.923 1.00 82.62 87 GLY A CA 1
ATOM 652 C C . GLY A 1 87 ? 14.913 5.902 13.626 1.00 82.62 87 GLY A C 1
ATOM 653 O O . GLY A 1 87 ? 14.419 6.320 12.587 1.00 82.62 87 GLY A O 1
ATOM 654 N N . GLY A 1 88 ? 14.194 5.232 14.537 1.00 82.31 88 GLY A N 1
ATOM 655 C CA . GLY A 1 88 ? 12.769 4.913 14.354 1.00 82.31 88 GLY A CA 1
ATOM 656 C C . GLY A 1 88 ? 12.516 3.662 13.509 1.00 82.31 88 GLY A C 1
ATOM 657 O O . GLY A 1 88 ? 11.378 3.392 13.132 1.00 82.31 88 GLY A O 1
ATOM 658 N N . GLU A 1 89 ? 13.570 2.900 13.229 1.00 88.94 89 GLU A N 1
ATOM 659 C CA . GLU A 1 89 ? 13.514 1.625 12.522 1.00 88.94 89 GLU A CA 1
ATOM 660 C C . GLU A 1 89 ? 13.271 0.458 13.494 1.00 88.94 89 GLU A C 1
ATOM 662 O O . GLU A 1 89 ? 13.458 0.576 14.709 1.00 88.94 89 GLU A O 1
ATOM 667 N N . TYR A 1 90 ? 12.874 -0.692 12.947 1.00 91.31 90 TYR A N 1
ATOM 668 C CA . TYR A 1 90 ? 12.689 -1.937 13.691 1.00 91.31 90 TYR A CA 1
ATOM 669 C C . TYR A 1 90 ? 13.495 -3.053 13.030 1.00 91.31 90 TYR A C 1
ATOM 671 O O . TYR A 1 90 ? 13.461 -3.223 11.813 1.00 91.31 90 TYR A O 1
ATOM 679 N N . MET A 1 91 ? 14.198 -3.839 13.840 1.00 91.44 91 MET A N 1
ATOM 680 C CA . MET A 1 91 ? 14.910 -5.035 13.404 1.00 91.44 91 MET A CA 1
ATOM 681 C C . MET A 1 91 ? 14.116 -6.279 13.789 1.00 91.44 91 MET A C 1
ATOM 683 O O . MET A 1 91 ? 13.778 -6.466 14.957 1.00 91.44 91 MET A O 1
ATOM 687 N N . VAL A 1 92 ? 13.860 -7.163 12.827 1.00 89.00 92 VAL A N 1
ATOM 688 C CA . VAL A 1 92 ? 13.226 -8.463 13.076 1.00 89.00 92 VAL A CA 1
ATOM 689 C C . VAL A 1 92 ? 14.274 -9.556 12.894 1.00 89.00 92 VAL A C 1
ATOM 691 O O . VAL A 1 92 ? 14.748 -9.783 11.786 1.00 89.00 92 VAL A O 1
ATOM 694 N N . ILE A 1 93 ? 14.665 -10.215 13.988 1.00 83.81 93 ILE A N 1
ATOM 695 C CA . ILE A 1 93 ? 15.704 -11.265 13.972 1.00 83.81 93 ILE A CA 1
ATOM 696 C C . ILE A 1 93 ? 15.097 -12.637 13.649 1.00 83.81 93 ILE A C 1
ATOM 698 O O . ILE A 1 93 ? 15.725 -13.448 12.977 1.00 83.81 93 ILE A O 1
ATOM 702 N N . ASN A 1 94 ? 13.855 -12.876 14.081 1.00 79.31 94 ASN A N 1
ATOM 703 C CA . ASN A 1 94 ? 13.105 -14.097 13.804 1.00 79.31 94 ASN A CA 1
ATOM 704 C C . ASN A 1 94 ? 11.785 -13.724 13.135 1.00 79.31 94 ASN A C 1
ATOM 706 O O . ASN A 1 94 ? 10.820 -13.367 13.811 1.00 79.31 94 ASN A O 1
ATOM 710 N N . LEU A 1 95 ? 11.748 -13.788 11.804 1.00 68.69 95 LEU A N 1
ATOM 711 C CA . LEU A 1 95 ? 10.504 -13.598 11.070 1.00 68.69 95 LEU A CA 1
ATOM 712 C C . LEU A 1 95 ? 9.594 -14.798 11.327 1.00 68.69 95 LEU A C 1
ATOM 714 O O . LEU A 1 95 ? 9.819 -15.892 10.814 1.00 68.69 95 LEU A O 1
ATOM 718 N N . ASN A 1 96 ? 8.525 -14.576 12.083 1.00 67.69 96 ASN A N 1
ATOM 719 C CA . ASN A 1 96 ? 7.343 -15.408 11.932 1.00 67.69 96 ASN A CA 1
ATOM 720 C C . ASN A 1 96 ? 6.759 -15.068 10.558 1.00 67.69 96 ASN A C 1
ATOM 722 O O . ASN A 1 96 ? 6.399 -13.912 10.327 1.00 67.69 96 ASN A O 1
ATOM 726 N N . TYR A 1 97 ? 6.730 -16.037 9.639 1.00 66.31 97 TYR A N 1
ATOM 727 C CA . TYR A 1 97 ? 6.158 -15.861 8.303 1.00 66.31 97 TYR A CA 1
ATOM 728 C C . TYR A 1 97 ? 4.676 -15.501 8.426 1.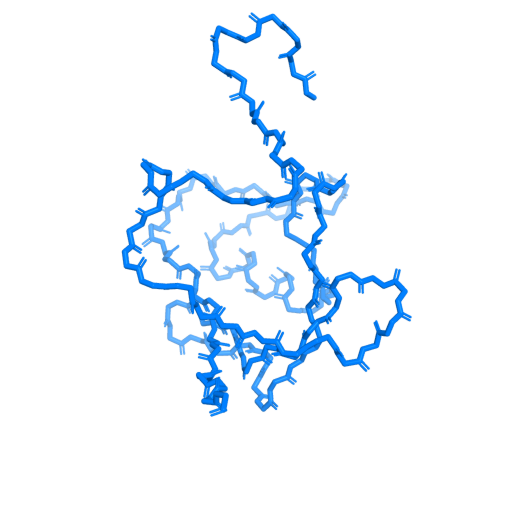00 66.31 97 TYR A C 1
ATOM 730 O O . TYR A 1 97 ? 3.809 -16.366 8.531 1.00 66.31 97 TYR A O 1
ATOM 738 N N . ASN A 1 98 ? 4.405 -14.202 8.443 1.00 74.06 98 ASN A N 1
ATOM 739 C CA . ASN A 1 98 ? 3.080 -13.631 8.551 1.00 74.06 98 ASN A CA 1
ATOM 740 C C . ASN A 1 98 ? 2.790 -12.896 7.257 1.00 74.06 98 ASN A C 1
ATOM 742 O O . ASN A 1 98 ? 3.540 -12.006 6.858 1.00 74.06 98 A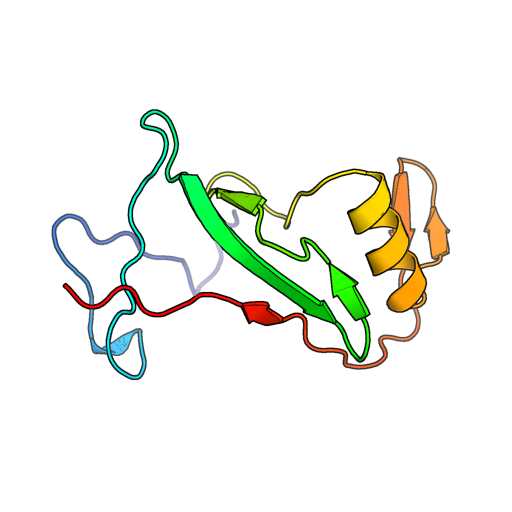SN A O 1
ATOM 746 N N . ASN A 1 99 ? 1.685 -13.255 6.622 1.00 85.12 99 ASN A N 1
ATOM 747 C CA . ASN A 1 99 ? 1.218 -12.529 5.459 1.00 85.12 99 ASN A CA 1
ATOM 748 C C . ASN A 1 99 ? 0.454 -11.284 5.913 1.00 85.12 99 ASN A C 1
ATOM 750 O O . ASN A 1 99 ? -0.335 -11.329 6.863 1.00 85.12 99 ASN A O 1
ATOM 754 N N . LEU A 1 100 ? 0.701 -10.184 5.211 1.00 88.75 100 LEU A N 1
ATOM 755 C CA . LEU A 1 100 ? -0.075 -8.959 5.295 1.00 88.75 100 LEU A CA 1
ATOM 756 C C . LEU A 1 100 ? -1.024 -8.934 4.098 1.00 88.75 100 LEU A C 1
ATOM 758 O O . LEU A 1 100 ? -0.585 -9.014 2.952 1.00 88.75 100 LEU A O 1
ATOM 762 N N . TYR A 1 101 ? -2.320 -8.846 4.371 1.00 91.75 101 TYR A N 1
ATOM 763 C CA . TYR A 1 101 ? -3.370 -8.855 3.361 1.00 91.75 101 TYR A CA 1
ATOM 764 C C . TYR A 1 101 ? -4.076 -7.507 3.338 1.00 91.75 101 TYR A C 1
ATOM 766 O O . TYR A 1 101 ? -4.654 -7.090 4.341 1.00 91.75 101 TYR A O 1
ATOM 774 N N . LEU A 1 102 ? -4.063 -6.848 2.185 1.00 91.81 102 LEU A N 1
ATOM 775 C CA . LEU A 1 102 ? -4.898 -5.679 1.928 1.00 91.81 102 LEU A CA 1
ATOM 776 C C . LEU A 1 102 ? -6.270 -6.176 1.472 1.00 91.81 102 LEU A C 1
ATOM 778 O O . LEU A 1 102 ? -6.352 -6.990 0.552 1.00 91.81 102 LEU A O 1
ATOM 782 N N . SER A 1 103 ? -7.340 -5.734 2.129 1.00 90.88 103 SER A N 1
ATOM 783 C CA . SER A 1 103 ? -8.701 -6.079 1.722 1.00 90.88 103 SER A CA 1
ATOM 784 C C . SER A 1 103 ? -9.281 -4.995 0.831 1.00 90.88 103 SER A C 1
ATOM 786 O O . SER A 1 103 ? -9.250 -3.812 1.174 1.00 90.88 103 SER A O 1
ATOM 788 N N . GLN A 1 104 ? -9.847 -5.430 -0.289 1.00 88.06 104 GLN A N 1
ATOM 789 C CA . GLN A 1 104 ? -10.507 -4.575 -1.257 1.00 88.06 104 GLN A CA 1
ATOM 790 C C . GLN A 1 104 ? -11.788 -5.246 -1.741 1.00 88.06 104 GLN A C 1
ATOM 792 O O . GLN A 1 104 ? -11.766 -6.390 -2.193 1.00 88.06 104 GLN A O 1
ATOM 797 N N . SER A 1 105 ? -12.897 -4.526 -1.669 1.00 79.81 105 SER A N 1
ATOM 798 C CA . SER A 1 105 ? -14.170 -4.931 -2.238 1.00 79.81 105 SER A CA 1
ATOM 799 C C . SER A 1 105 ? -14.152 -4.724 -3.744 1.00 79.81 105 SER A C 1
ATOM 801 O O . SER A 1 105 ? -13.721 -3.687 -4.257 1.00 79.81 105 SER A O 1
ATOM 803 N N . GLU A 1 106 ? -14.638 -5.732 -4.464 1.00 67.00 106 GLU A N 1
ATOM 804 C CA . GLU A 1 106 ? -14.860 -5.627 -5.898 1.00 67.00 106 GLU A CA 1
ATOM 805 C C . GLU A 1 106 ? -15.872 -4.515 -6.173 1.00 67.00 106 GLU A C 1
ATOM 807 O O . GLU A 1 106 ? -17.032 -4.582 -5.756 1.00 67.00 106 GLU A O 1
ATOM 812 N N . THR A 1 107 ? -15.457 -3.501 -6.926 1.00 58.94 107 THR A N 1
ATOM 813 C CA . THR A 1 107 ? -16.411 -2.579 -7.533 1.00 58.94 107 THR A CA 1
ATOM 814 C C . THR A 1 107 ? -16.825 -3.178 -8.872 1.00 58.94 107 THR A C 1
ATOM 816 O O . THR A 1 107 ? -16.064 -3.159 -9.840 1.00 58.94 107 THR A O 1
ATOM 819 N N . LYS A 1 108 ? -18.031 -3.758 -8.938 1.00 51.06 108 LYS A N 1
ATOM 820 C CA . LYS A 1 108 ? -18.628 -4.117 -10.232 1.00 51.06 108 LYS A CA 1
ATOM 821 C C . LYS A 1 108 ? -18.812 -2.829 -11.037 1.00 51.06 108 LYS A C 1
ATOM 823 O O . LYS A 1 108 ? -19.407 -1.881 -10.526 1.00 51.06 108 LYS A O 1
ATOM 828 N N . LYS A 1 109 ? -18.261 -2.801 -12.252 1.00 50.78 109 LYS A N 1
ATOM 829 C CA . LYS A 1 109 ? -18.571 -1.760 -13.240 1.00 50.78 109 LYS A CA 1
ATOM 830 C C . LYS A 1 109 ? -20.056 -1.756 -13.579 1.00 50.78 109 LYS A C 1
ATOM 832 O O . LYS A 1 109 ? -20.638 -2.862 -13.648 1.00 50.78 109 LYS A O 1
#

InterPro domains:
  IPR001461 Aspartic peptidase A1 [PR00792] (9-22)
  IPR001461 Aspartic peptidase A1 [PR00792] (57-68)
  IPR001461 Aspartic peptidase A1 [PTHR47966] (4-97)
  IPR001969 Aspartic peptidase, active site [PS00141] (57-68)
  IPR021109 Aspartic peptidase domain superfamily [G3DSA:2.40.70.10] (1-105)
  IPR021109 Aspartic peptidase domain superfamily [SSF50630] (5-100)
  IPR033121 Peptidase family A1 domain [PF00026] (5-92)
  IPR033121 Peptidase family A1 domain [PS51767] (1-109)

Radius of gyration: 16.95 Å; chains: 1; bounding box: 42×30×41 Å

Sequence (109 aa):
RNPSDPVGGEIIFGGSDPDKYVGDFTYVPVDKKGYWQFRMDGLNIQTKTFCKDGCEAIADTGTSLIAGPIDEVKSINELLGGTPIVGGEYMVINLNYNNLYLSQSETKK

Organism: NCBI:txid642074